Protein AF-A0A0G1YRL5-F1 (afdb_monomer)

Sequence (65 aa):
MKFSEIKNKSAREILELLAAEKKTLHGLNLSARSRALKQVHKVKLARRSIARLEMKRQALARVGK

Structure (mmCIF, N/CA/C/O backbone):
data_AF-A0A0G1YRL5-F1
#
_entry.id   AF-A0A0G1YRL5-F1
#
loop_
_atom_site.group_PDB
_atom_site.id
_atom_site.type_symbol
_atom_site.label_atom_id
_atom_site.label_alt_id
_atom_site.label_comp_id
_atom_site.label_asym_id
_atom_site.label_entity_id
_atom_site.label_seq_id
_atom_site.pdbx_PDB_ins_code
_atom_site.Cartn_x
_atom_site.Cartn_y
_atom_site.Cartn_z
_atom_site.occupancy
_atom_site.B_iso_or_equiv
_atom_site.auth_seq_id
_atom_site.auth_comp_id
_atom_site.auth_asym_id
_atom_site.auth_atom_id
_atom_site.pdbx_PDB_model_num
ATOM 1 N N . MET A 1 1 ? -8.347 3.335 -5.676 1.00 75.19 1 MET A N 1
ATOM 2 C CA . MET A 1 1 ? -7.423 3.717 -6.761 1.00 75.19 1 MET A CA 1
ATOM 3 C C . MET A 1 1 ? -7.890 3.167 -8.103 1.00 75.19 1 MET A C 1
ATOM 5 O O . MET A 1 1 ? -8.133 1.966 -8.198 1.00 75.19 1 MET A O 1
ATOM 9 N N . LYS A 1 2 ? -8.058 4.016 -9.115 1.00 80.56 2 LYS A N 1
ATOM 10 C CA . LYS A 1 2 ? -8.396 3.655 -10.501 1.00 80.56 2 LYS A CA 1
ATOM 11 C C . LYS A 1 2 ? -7.112 3.409 -11.307 1.00 80.56 2 LYS A C 1
ATOM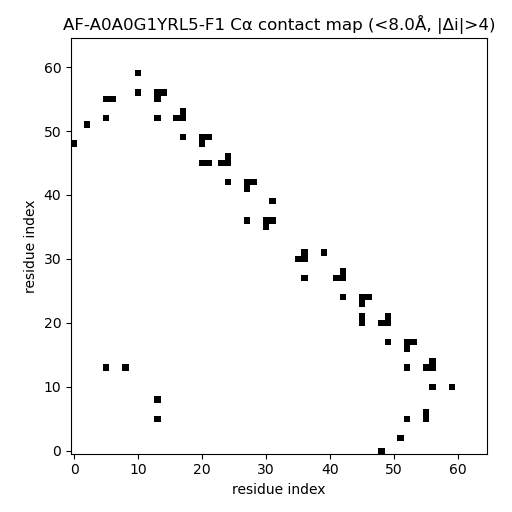 13 O O . LYS A 1 2 ? -6.061 3.953 -10.990 1.00 80.56 2 LYS A O 1
ATOM 18 N N . PHE A 1 3 ? -7.187 2.585 -12.353 1.00 76.62 3 PHE A N 1
ATOM 19 C CA . PHE A 1 3 ? -6.024 2.278 -13.203 1.00 76.62 3 PHE A CA 1
ATOM 20 C C . PHE A 1 3 ? -5.486 3.516 -13.942 1.00 76.62 3 PHE A C 1
ATOM 22 O O . PHE A 1 3 ? -4.277 3.671 -14.105 1.00 76.62 3 PHE A O 1
ATOM 29 N N . SER A 1 4 ? -6.375 4.433 -14.328 1.00 80.31 4 SER A N 1
ATOM 30 C CA . SER A 1 4 ? -6.018 5.710 -14.953 1.00 80.31 4 SER A CA 1
ATOM 31 C C . SER A 1 4 ? -5.042 6.537 -14.109 1.00 80.31 4 SER A C 1
ATOM 33 O O . SER A 1 4 ? -4.161 7.180 -14.666 1.00 80.31 4 SER A O 1
ATOM 35 N N . GLU A 1 5 ? -5.127 6.453 -12.778 1.00 78.25 5 GLU A N 1
ATOM 36 C CA . GLU A 1 5 ? -4.279 7.209 -11.844 1.00 78.25 5 GLU A CA 1
ATOM 37 C C . GLU A 1 5 ? -2.844 6.665 -11.736 1.00 78.25 5 GLU A C 1
ATOM 39 O O . GLU A 1 5 ? -1.973 7.335 -11.187 1.00 78.25 5 GLU A O 1
ATOM 44 N N . ILE A 1 6 ? -2.589 5.443 -12.217 1.00 84.50 6 ILE A N 1
ATOM 45 C CA . ILE A 1 6 ? -1.277 4.774 -12.137 1.00 84.50 6 ILE A CA 1
ATOM 46 C C . ILE A 1 6 ? -0.653 4.508 -13.508 1.00 84.50 6 ILE A C 1
ATOM 48 O O . ILE A 1 6 ? 0.514 4.130 -13.581 1.00 84.50 6 ILE A O 1
ATOM 52 N N . LYS A 1 7 ? -1.402 4.693 -14.603 1.00 81.06 7 LYS A N 1
ATOM 53 C CA . LYS A 1 7 ? -0.937 4.382 -15.963 1.00 81.06 7 LYS A CA 1
ATOM 54 C C . LYS A 1 7 ? 0.297 5.204 -16.351 1.00 81.06 7 LYS A C 1
ATOM 56 O O . LYS A 1 7 ? 1.244 4.623 -16.883 1.00 81.06 7 LYS A O 1
ATOM 61 N N . ASN A 1 8 ? 0.278 6.498 -16.035 1.00 86.69 8 ASN A N 1
ATOM 62 C CA . ASN A 1 8 ? 1.274 7.484 -16.472 1.00 86.69 8 ASN A CA 1
ATOM 63 C C . ASN A 1 8 ? 2.361 7.765 -15.422 1.00 86.69 8 ASN A C 1
ATOM 65 O O . ASN A 1 8 ? 3.172 8.660 -15.615 1.00 86.69 8 ASN A O 1
ATOM 69 N N . LYS A 1 9 ? 2.367 7.026 -14.307 1.00 87.38 9 LYS A N 1
ATOM 70 C CA . LYS A 1 9 ? 3.335 7.228 -13.226 1.00 87.38 9 LYS A CA 1
ATOM 71 C C . LYS A 1 9 ? 4.645 6.506 -13.508 1.00 87.38 9 LYS A C 1
ATOM 73 O O . LYS A 1 9 ? 4.647 5.366 -13.983 1.00 87.38 9 LYS A O 1
ATOM 78 N N . SER A 1 10 ? 5.742 7.169 -13.169 1.00 89.50 10 SER A N 1
ATOM 79 C CA . SER A 1 10 ? 7.100 6.636 -13.225 1.00 89.50 10 SER A CA 1
ATOM 80 C C . SER A 1 10 ? 7.320 5.525 -12.193 1.00 89.50 10 SER A C 1
ATOM 82 O O . SER A 1 10 ? 6.570 5.377 -11.225 1.00 89.50 10 SER A O 1
ATOM 84 N N . ALA A 1 11 ? 8.383 4.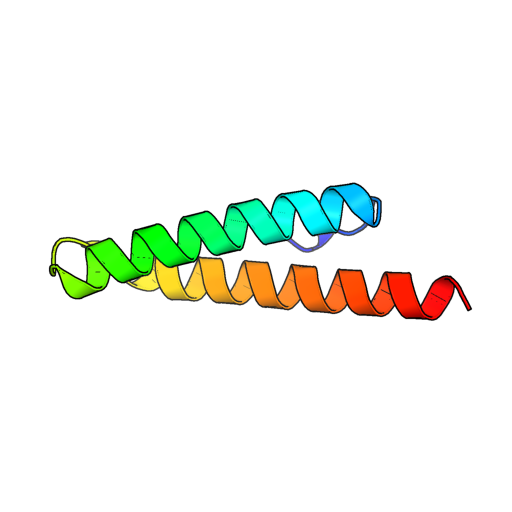735 -12.369 1.00 88.62 11 ALA A N 1
ATOM 85 C CA . ALA A 1 11 ? 8.721 3.662 -11.433 1.00 88.62 11 ALA A CA 1
ATOM 86 C C . ALA A 1 11 ? 8.935 4.179 -9.998 1.00 88.62 11 ALA A C 1
ATOM 88 O O . ALA A 1 11 ? 8.495 3.534 -9.045 1.00 88.62 11 ALA A O 1
ATOM 89 N N . ARG A 1 12 ? 9.549 5.361 -9.849 1.00 90.19 12 ARG A N 1
ATOM 90 C CA . ARG A 1 12 ? 9.773 6.008 -8.550 1.00 90.19 12 ARG A CA 1
ATOM 91 C C . ARG A 1 12 ? 8.459 6.405 -7.881 1.00 90.19 12 ARG A C 1
ATOM 93 O O . ARG A 1 12 ? 8.233 6.034 -6.735 1.00 90.19 12 ARG A O 1
ATOM 100 N N . GLU A 1 13 ? 7.556 7.055 -8.611 1.00 90.19 13 GLU A N 1
ATOM 101 C CA . GLU A 1 13 ? 6.236 7.428 -8.083 1.00 90.19 13 GLU A CA 1
ATOM 102 C C . GLU A 1 13 ? 5.404 6.201 -7.689 1.00 90.19 13 GLU A C 1
ATOM 104 O O . GLU A 1 13 ? 4.707 6.209 -6.676 1.00 90.19 13 GLU A O 1
ATOM 109 N N . ILE A 1 14 ? 5.480 5.114 -8.467 1.00 91.88 14 ILE A N 1
ATOM 110 C CA . ILE A 1 14 ? 4.808 3.854 -8.122 1.00 91.88 14 ILE A CA 1
ATOM 111 C C . ILE A 1 14 ? 5.359 3.280 -6.811 1.00 91.88 14 ILE A C 1
ATOM 113 O O . ILE A 1 14 ? 4.573 2.794 -5.997 1.00 91.88 14 ILE A O 1
ATOM 117 N N . LEU A 1 15 ? 6.674 3.348 -6.578 1.00 91.81 15 LEU A N 1
ATOM 118 C CA . LEU A 1 15 ? 7.287 2.909 -5.320 1.00 91.81 15 LEU A CA 1
ATOM 119 C C . LEU A 1 15 ? 6.850 3.774 -4.132 1.00 91.81 15 LEU A C 1
ATOM 121 O O . LEU A 1 15 ? 6.506 3.223 -3.085 1.00 91.81 15 LEU A O 1
ATOM 125 N N . GLU A 1 16 ? 6.803 5.095 -4.297 1.00 93.75 16 GLU A N 1
ATOM 126 C CA . GLU A 1 16 ? 6.347 6.022 -3.253 1.00 93.75 16 GLU A CA 1
ATOM 127 C C . GLU A 1 16 ? 4.880 5.774 -2.876 1.00 93.75 16 GLU A C 1
ATOM 129 O O . GLU A 1 16 ? 4.541 5.648 -1.697 1.00 93.75 16 GLU A O 1
ATOM 134 N N . LEU A 1 17 ? 4.008 5.591 -3.871 1.00 92.69 17 LEU A N 1
ATOM 135 C CA . LEU A 1 17 ? 2.597 5.267 -3.639 1.00 92.69 17 LEU A CA 1
ATOM 136 C C . LEU A 1 17 ? 2.420 3.913 -2.970 1.00 92.69 17 LEU A C 1
ATOM 138 O O . LEU A 1 17 ? 1.554 3.745 -2.115 1.00 92.69 17 LEU A O 1
ATOM 142 N N . LEU A 1 18 ? 3.242 2.940 -3.349 1.00 93.50 18 LEU A N 1
ATOM 143 C CA . LEU A 1 18 ? 3.217 1.611 -2.763 1.00 93.50 18 LEU A CA 1
ATOM 144 C C . LEU A 1 18 ? 3.650 1.660 -1.293 1.00 93.50 18 LEU A C 1
ATOM 146 O O . LEU A 1 18 ? 3.024 1.004 -0.460 1.00 93.50 18 LEU A O 1
ATOM 150 N N . ALA A 1 19 ? 4.660 2.464 -0.953 1.00 94.44 19 ALA A N 1
ATOM 151 C CA . ALA A 1 19 ? 5.058 2.701 0.432 1.00 94.44 19 ALA A CA 1
ATOM 152 C C . ALA A 1 19 ? 3.935 3.380 1.238 1.00 94.44 19 ALA A C 1
ATOM 154 O O . ALA A 1 19 ? 3.604 2.926 2.338 1.00 94.44 19 ALA A O 1
ATOM 155 N N . ALA A 1 20 ? 3.296 4.407 0.671 1.00 94.25 20 ALA A N 1
ATOM 156 C CA . ALA A 1 20 ? 2.180 5.108 1.303 1.00 94.25 20 ALA A CA 1
ATOM 157 C C . ALA A 1 20 ? 0.976 4.181 1.556 1.00 94.25 20 ALA A C 1
ATOM 159 O O . ALA A 1 20 ? 0.465 4.112 2.673 1.00 94.25 20 ALA A O 1
ATOM 160 N N . GLU A 1 21 ? 0.560 3.402 0.555 1.00 93.38 21 GLU A N 1
ATOM 161 C CA . GLU A 1 21 ? -0.549 2.449 0.678 1.00 93.38 21 GLU A CA 1
ATOM 162 C C . GLU A 1 21 ? -0.235 1.315 1.665 1.00 93.38 21 GLU A C 1
ATOM 164 O O . GLU A 1 21 ? -1.111 0.899 2.427 1.00 93.38 21 GL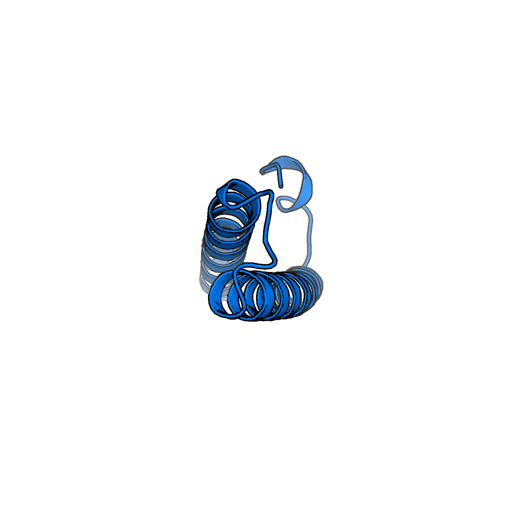U A O 1
ATOM 169 N N . LYS A 1 22 ? 1.020 0.845 1.737 1.00 94.44 22 LYS A N 1
ATOM 170 C CA . LYS A 1 22 ? 1.451 -0.120 2.765 1.00 94.44 22 LYS A CA 1
ATOM 171 C C . LYS A 1 22 ? 1.359 0.466 4.175 1.00 94.44 22 LYS A C 1
ATOM 173 O O . LYS A 1 22 ? 0.875 -0.223 5.075 1.00 94.44 22 LYS A O 1
ATOM 178 N N . LYS A 1 23 ? 1.751 1.730 4.371 1.00 95.69 23 LYS A N 1
ATOM 179 C CA . LYS A 1 23 ? 1.604 2.432 5.657 1.00 95.69 23 LYS A CA 1
ATOM 180 C C . LYS A 1 23 ? 0.130 2.584 6.043 1.00 95.69 23 LYS A C 1
ATOM 182 O O . LYS A 1 23 ? -0.239 2.289 7.178 1.00 95.69 23 LYS A O 1
ATOM 187 N N . THR A 1 24 ? -0.725 2.948 5.087 1.00 93.56 24 THR A N 1
ATOM 188 C CA . THR A 1 24 ? -2.180 3.011 5.286 1.00 93.56 24 THR A CA 1
ATOM 189 C C . THR A 1 24 ? -2.753 1.650 5.667 1.00 93.56 24 THR A C 1
ATOM 191 O O . THR A 1 24 ? -3.493 1.546 6.644 1.00 93.56 24 THR A O 1
ATOM 194 N N . LEU A 1 25 ? -2.387 0.584 4.950 1.00 94.75 25 LEU A N 1
ATOM 195 C CA . LEU A 1 25 ? -2.832 -0.771 5.270 1.00 94.75 25 LEU A CA 1
ATOM 196 C C . LEU A 1 25 ? -2.377 -1.197 6.671 1.00 94.75 25 LEU A C 1
ATOM 198 O O . LEU A 1 25 ? -3.150 -1.822 7.395 1.00 94.75 25 LEU A O 1
ATOM 202 N N . HIS A 1 26 ? -1.151 -0.853 7.065 1.00 94.75 26 HIS A N 1
ATOM 203 C CA . HIS A 1 26 ? -0.654 -1.116 8.410 1.00 94.75 26 HIS A CA 1
ATOM 204 C C . HIS A 1 26 ? -1.504 -0.408 9.473 1.00 94.75 26 HIS A C 1
ATOM 206 O O . HIS A 1 26 ? -1.994 -1.070 10.386 1.00 94.75 26 HIS A O 1
ATOM 212 N N . GLY A 1 27 ? -1.774 0.891 9.307 1.00 94.00 27 GLY A N 1
ATOM 213 C CA . GLY A 1 27 ? -2.652 1.646 10.205 1.00 94.00 27 GLY A CA 1
ATOM 214 C C . GLY A 1 27 ? -4.061 1.052 10.290 1.00 94.00 27 GLY A C 1
ATOM 215 O O . GLY A 1 27 ? -4.577 0.830 11.383 1.00 94.00 27 GLY A O 1
ATOM 216 N N . LEU A 1 28 ? -4.655 0.687 9.149 1.00 93.06 28 LEU A N 1
ATOM 217 C CA . LEU A 1 28 ? -5.966 0.035 9.113 1.00 93.06 28 LEU A CA 1
ATOM 218 C C . LEU A 1 28 ? -5.960 -1.323 9.828 1.00 93.06 28 LEU A C 1
ATOM 220 O O . LEU A 1 28 ? -6.908 -1.633 10.544 1.00 93.06 28 LEU A O 1
ATOM 224 N N . ASN A 1 29 ? -4.907 -2.128 9.667 1.00 92.19 29 ASN A N 1
ATOM 225 C CA . ASN A 1 29 ? -4.779 -3.410 10.361 1.00 92.19 29 ASN A CA 1
ATOM 226 C C . ASN A 1 29 ? -4.605 -3.227 11.875 1.00 92.19 29 ASN A C 1
ATOM 228 O O . ASN A 1 29 ? -5.176 -4.002 12.640 1.00 92.19 29 ASN A O 1
ATOM 232 N N . LEU A 1 30 ? -3.855 -2.211 12.316 1.00 93.62 30 LEU A N 1
ATOM 233 C CA . LEU A 1 30 ? -3.735 -1.866 13.736 1.00 93.62 30 LEU A CA 1
ATOM 234 C C . LEU A 1 30 ? -5.098 -1.474 14.319 1.00 93.62 30 LEU A C 1
ATOM 236 O O . LEU A 1 30 ? -5.513 -2.040 15.328 1.00 93.62 30 LEU A O 1
ATOM 240 N N . SER A 1 31 ? -5.837 -0.588 13.645 1.00 90.12 31 SER A N 1
ATOM 241 C CA . SER A 1 31 ? -7.192 -0.206 14.061 1.00 90.12 31 SER A CA 1
ATOM 242 C C . SER A 1 31 ? -8.181 -1.376 14.013 1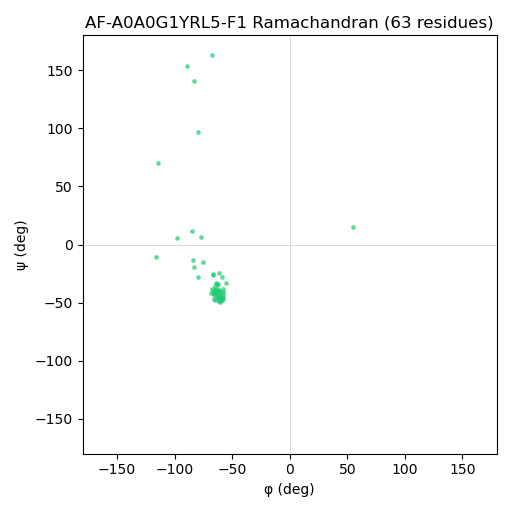.00 90.12 31 SER A C 1
ATOM 244 O O . SER A 1 31 ? -9.111 -1.438 14.813 1.00 90.12 31 SER A O 1
ATOM 246 N N . ALA A 1 32 ? -8.014 -2.312 13.073 1.00 89.50 32 ALA A N 1
ATOM 247 C CA . ALA A 1 32 ? -8.839 -3.515 13.002 1.00 89.50 32 ALA A CA 1
ATOM 248 C C . ALA A 1 32 ? -8.555 -4.456 14.179 1.00 89.50 32 ALA A C 1
ATOM 250 O O . ALA A 1 32 ? -9.489 -4.980 14.782 1.00 89.50 32 ALA A O 1
ATOM 251 N N . ARG A 1 33 ? -7.277 -4.626 14.547 1.00 89.56 33 ARG A N 1
ATOM 252 C CA . ARG A 1 33 ? -6.857 -5.424 15.709 1.00 89.56 33 ARG A CA 1
ATOM 253 C C . ARG A 1 33 ? -7.405 -4.871 17.018 1.00 89.56 33 ARG A C 1
ATOM 255 O O . ARG A 1 33 ? -7.876 -5.648 17.839 1.00 89.56 33 ARG A O 1
ATOM 262 N N . SER A 1 34 ? -7.413 -3.550 17.189 1.00 90.81 34 SER A N 1
ATOM 263 C CA . SER A 1 34 ? -7.997 -2.905 18.371 1.00 90.81 34 SER A CA 1
ATOM 264 C C . SER A 1 34 ? -9.530 -2.836 18.353 1.00 90.81 34 SER A C 1
ATOM 266 O O . SER A 1 34 ? -10.114 -2.189 19.217 1.00 90.81 34 SER A O 1
ATOM 268 N N . ARG A 1 35 ? -10.200 -3.460 17.368 1.00 85.62 35 ARG A N 1
ATOM 269 C CA . ARG A 1 35 ? -11.656 -3.364 17.126 1.00 85.62 35 ARG A CA 1
ATOM 270 C C . ARG A 1 35 ? -12.171 -1.921 16.967 1.00 85.62 35 ARG A C 1
ATOM 272 O O . ARG A 1 35 ? -13.375 -1.692 16.973 1.00 85.62 35 ARG A O 1
ATOM 279 N N . ALA A 1 36 ? -11.278 -0.953 16.756 1.00 87.06 36 ALA A N 1
ATOM 280 C CA . ALA A 1 36 ? -11.611 0.454 16.548 1.00 87.06 36 ALA A CA 1
ATOM 281 C C . ALA A 1 36 ? -11.982 0.765 15.085 1.00 87.06 36 ALA A C 1
ATOM 283 O O . ALA A 1 36 ? -12.520 1.833 14.779 1.00 87.06 36 ALA A O 1
ATOM 284 N N . LEU A 1 37 ? -11.703 -0.151 14.149 1.00 87.06 37 LEU A N 1
ATOM 285 C CA . LEU A 1 37 ? -11.993 0.056 12.734 1.00 87.06 37 LEU A CA 1
ATOM 286 C C . LEU A 1 37 ? -13.468 -0.208 12.404 1.00 87.06 37 LEU A C 1
ATOM 288 O O . LEU A 1 37 ? -13.862 -1.324 12.079 1.00 87.06 37 LEU A O 1
ATOM 292 N N . LYS A 1 38 ? -14.261 0.864 12.355 1.00 86.81 38 LYS A N 1
ATOM 293 C CA . LYS A 1 38 ? -15.671 0.813 11.921 1.00 86.81 38 LYS A CA 1
ATOM 294 C C . LYS A 1 38 ? -15.845 0.450 10.435 1.00 86.81 38 LYS A C 1
ATOM 296 O O . LYS A 1 38 ? -16.876 -0.071 10.034 1.00 86.81 38 LYS A O 1
ATOM 301 N N . GLN A 1 39 ? -14.846 0.733 9.595 1.00 89.94 39 GLN A N 1
ATOM 302 C CA . GLN A 1 39 ? -14.929 0.591 8.133 1.00 89.94 39 GLN A CA 1
ATOM 303 C C . GLN A 1 39 ? -13.976 -0.490 7.602 1.00 89.94 39 GLN A C 1
ATOM 305 O O . GLN A 1 39 ? -12.999 -0.201 6.913 1.00 89.94 39 GLN A O 1
ATOM 310 N N . VAL A 1 40 ? -14.276 -1.758 7.894 1.00 89.00 40 VAL A N 1
ATOM 311 C CA . VAL A 1 40 ? -13.439 -2.921 7.524 1.00 89.00 40 VAL A CA 1
ATOM 312 C C . VAL A 1 40 ? -13.194 -3.065 6.016 1.00 89.00 40 VAL A C 1
ATOM 314 O O . VAL A 1 40 ? -12.137 -3.536 5.592 1.00 89.00 40 VAL A O 1
ATOM 317 N N . HIS A 1 41 ? -14.118 -2.584 5.179 1.00 90.75 41 HIS A N 1
ATOM 318 C CA . HIS A 1 41 ? -13.968 -2.606 3.723 1.00 90.75 41 HIS A CA 1
ATOM 319 C C . HIS A 1 41 ? -12.755 -1.788 3.237 1.00 90.75 41 HIS A C 1
ATOM 321 O O . HIS A 1 41 ? -12.190 -2.104 2.188 1.00 90.75 41 HIS A O 1
ATOM 327 N N . LYS A 1 42 ? -12.293 -0.791 4.010 1.00 90.31 42 LYS A N 1
ATOM 328 C CA . LYS A 1 42 ? -11.101 0.006 3.682 1.00 90.31 42 LYS A CA 1
ATOM 329 C C . LYS A 1 42 ? -9.830 -0.840 3.621 1.00 90.31 42 LYS A C 1
ATOM 331 O O . LYS A 1 42 ? -8.996 -0.602 2.755 1.00 90.31 42 LYS A O 1
ATOM 336 N N . VAL A 1 43 ? -9.719 -1.884 4.448 1.00 92.19 43 VAL A N 1
ATOM 337 C CA . VAL A 1 43 ? -8.596 -2.842 4.397 1.00 92.19 43 VAL A CA 1
ATOM 338 C C . VAL A 1 43 ? -8.569 -3.547 3.041 1.00 92.19 43 VAL A C 1
ATOM 340 O O . VAL A 1 43 ? -7.525 -3.639 2.395 1.00 92.19 43 VAL A O 1
ATOM 343 N N . LYS A 1 44 ? -9.733 -4.014 2.572 1.00 92.44 44 LYS A N 1
ATOM 344 C CA . LYS A 1 44 ? -9.871 -4.681 1.269 1.00 92.44 44 LYS A CA 1
ATOM 345 C C . LYS A 1 44 ? -9.541 -3.733 0.114 1.00 92.44 44 LYS A C 1
ATOM 347 O O . LYS A 1 44 ? -8.908 -4.156 -0.853 1.00 92.44 44 LYS A O 1
ATOM 352 N N . LEU A 1 45 ? -9.941 -2.464 0.210 1.00 92.56 45 LEU A N 1
ATOM 353 C CA . LEU A 1 45 ? -9.613 -1.445 -0.789 1.00 92.56 45 LEU A CA 1
ATOM 354 C C . LEU A 1 45 ? -8.109 -1.154 -0.839 1.00 92.56 45 LEU A C 1
ATOM 356 O O . LEU A 1 45 ? -7.546 -1.189 -1.930 1.00 92.56 45 LEU A O 1
ATOM 360 N N . ALA A 1 46 ? -7.457 -0.965 0.311 1.00 92.56 46 ALA A N 1
ATOM 361 C CA . ALA A 1 46 ? -6.011 -0.750 0.392 1.00 92.56 46 ALA A CA 1
ATOM 362 C C . ALA A 1 46 ? -5.226 -1.942 -0.186 1.00 92.56 46 ALA A C 1
ATOM 364 O O . ALA A 1 46 ? -4.347 -1.767 -1.027 1.00 92.56 46 ALA A O 1
ATOM 365 N N . ARG A 1 47 ? -5.613 -3.183 0.153 1.00 93.44 47 ARG A N 1
ATOM 366 C CA . ARG A 1 47 ? -5.011 -4.397 -0.437 1.00 93.44 47 ARG A CA 1
ATOM 367 C C . ARG A 1 47 ? -5.144 -4.434 -1.962 1.00 93.44 47 ARG A C 1
ATOM 369 O O . ARG A 1 47 ? -4.183 -4.762 -2.653 1.00 93.44 47 ARG A O 1
ATOM 376 N N . ARG A 1 48 ? -6.315 -4.071 -2.501 1.00 93.81 48 ARG A N 1
ATOM 377 C CA . ARG A 1 48 ? -6.533 -3.977 -3.956 1.00 93.81 48 ARG A CA 1
ATOM 378 C C . ARG A 1 48 ? -5.675 -2.885 -4.598 1.00 93.81 48 ARG A C 1
ATOM 380 O O . ARG A 1 48 ? -5.165 -3.106 -5.693 1.00 93.81 48 ARG A O 1
ATOM 387 N N . SER A 1 49 ? -5.517 -1.732 -3.948 1.00 92.81 49 SER A N 1
ATOM 388 C CA . SER A 1 49 ? -4.628 -0.664 -4.425 1.00 92.81 49 SER A CA 1
ATOM 389 C C . SER A 1 49 ? -3.176 -1.146 -4.495 1.00 92.81 49 SER A C 1
ATOM 391 O O . SER A 1 49 ? -2.550 -1.012 -5.544 1.00 92.81 49 SER A O 1
ATOM 393 N N . ILE A 1 50 ? -2.674 -1.795 -3.437 1.00 93.88 50 ILE A N 1
ATOM 394 C CA . ILE A 1 50 ? -1.310 -2.351 -3.391 1.00 93.88 50 ILE A CA 1
ATOM 395 C C . ILE A 1 50 ? -1.088 -3.365 -4.514 1.00 93.88 50 ILE A C 1
ATOM 397 O O . ILE A 1 50 ? -0.102 -3.258 -5.237 1.00 93.88 50 ILE A O 1
ATOM 401 N N . ALA A 1 51 ? -2.017 -4.305 -4.713 1.00 93.44 51 ALA A N 1
ATOM 402 C CA . ALA A 1 51 ? -1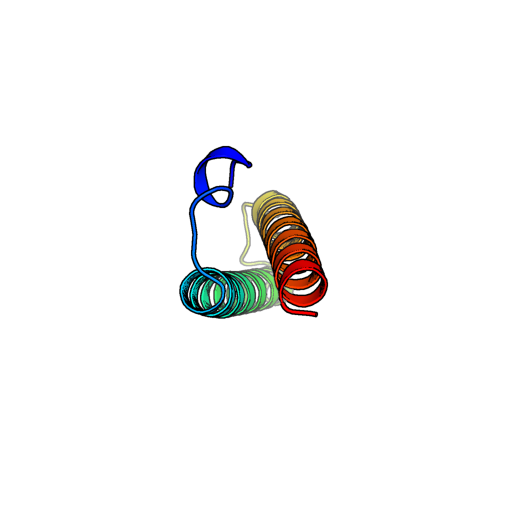.896 -5.309 -5.771 1.00 93.44 51 ALA A CA 1
ATOM 403 C C . ALA A 1 51 ? -1.766 -4.670 -7.167 1.00 93.44 51 ALA A C 1
ATOM 405 O O . ALA A 1 51 ? -0.936 -5.087 -7.972 1.00 93.44 51 ALA A O 1
ATOM 406 N N . ARG A 1 52 ? -2.539 -3.612 -7.446 1.00 92.12 52 ARG A N 1
ATOM 407 C CA . ARG A 1 52 ? -2.453 -2.876 -8.719 1.00 92.12 52 ARG A CA 1
ATOM 408 C C . ARG A 1 52 ? -1.117 -2.152 -8.883 1.00 92.12 52 ARG A C 1
ATOM 410 O O . ARG A 1 52 ? -0.551 -2.172 -9.974 1.00 92.12 52 ARG A O 1
ATOM 417 N N . LEU A 1 53 ? -0.613 -1.533 -7.815 1.00 92.38 53 LEU A N 1
ATOM 418 C CA . LEU A 1 53 ? 0.697 -0.879 -7.815 1.00 92.38 53 LEU A CA 1
ATOM 419 C C . LEU A 1 53 ? 1.827 -1.890 -8.040 1.00 92.38 53 LEU A C 1
ATOM 421 O O . LEU A 1 53 ? 2.726 -1.626 -8.834 1.00 92.38 53 LEU A O 1
ATOM 425 N N . GLU A 1 54 ? 1.758 -3.072 -7.421 1.00 92.31 54 GLU A N 1
ATOM 426 C CA . GLU A 1 54 ? 2.745 -4.134 -7.638 1.00 92.31 54 GLU A CA 1
ATOM 427 C C . GLU A 1 54 ? 2.716 -4.683 -9.064 1.00 92.31 54 GLU A C 1
ATOM 429 O O . GLU A 1 54 ? 3.778 -4.846 -9.667 1.00 92.31 54 GLU A O 1
ATOM 434 N N . MET A 1 55 ? 1.528 -4.883 -9.642 1.00 91.31 55 MET A N 1
ATOM 435 C CA . MET A 1 55 ? 1.397 -5.265 -11.051 1.00 91.31 55 MET A CA 1
ATOM 436 C C . MET A 1 55 ? 2.022 -4.220 -11.981 1.00 91.31 55 MET A C 1
ATOM 438 O O . MET A 1 55 ? 2.788 -4.572 -12.876 1.00 91.31 55 MET A O 1
ATOM 442 N N . LYS A 1 56 ? 1.755 -2.926 -11.754 1.00 90.00 56 LYS A N 1
ATOM 443 C CA . LYS A 1 56 ? 2.353 -1.847 -12.556 1.00 90.00 56 LYS A CA 1
ATOM 444 C C . LYS A 1 56 ? 3.870 -1.789 -12.383 1.00 90.00 56 LYS A C 1
ATOM 446 O O . LYS A 1 56 ? 4.577 -1.648 -13.377 1.00 90.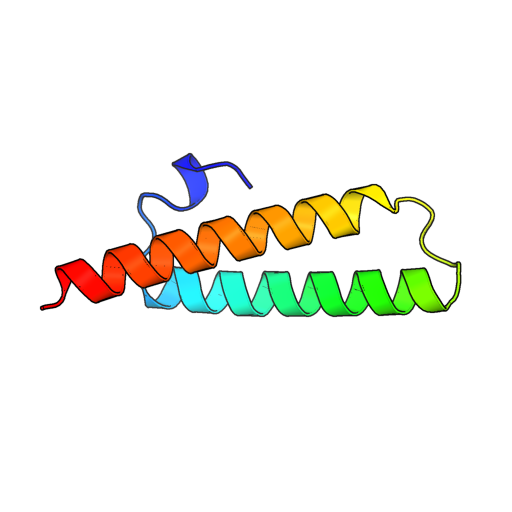00 56 LYS A O 1
ATOM 451 N N . ARG A 1 57 ? 4.379 -1.951 -11.159 1.00 91.12 57 ARG A N 1
ATOM 452 C CA . ARG A 1 57 ? 5.822 -2.023 -10.881 1.00 91.12 57 ARG A CA 1
ATOM 453 C C . ARG A 1 57 ? 6.480 -3.167 -11.653 1.00 91.12 57 ARG A C 1
ATOM 455 O O . ARG A 1 57 ? 7.514 -2.956 -12.274 1.00 91.12 57 ARG A O 1
ATOM 462 N N . GLN A 1 58 ? 5.881 -4.359 -11.638 1.00 90.62 58 GLN A N 1
ATOM 463 C CA . GLN A 1 58 ? 6.383 -5.505 -12.403 1.00 90.62 58 GLN A CA 1
ATOM 464 C C . GLN A 1 58 ? 6.342 -5.248 -13.912 1.00 90.62 58 GLN A C 1
ATOM 466 O O . GLN A 1 58 ? 7.293 -5.587 -14.607 1.00 90.62 58 GLN A O 1
ATOM 471 N N . ALA A 1 59 ? 5.277 -4.622 -14.421 1.00 88.56 59 ALA A N 1
ATOM 472 C CA . ALA A 1 59 ? 5.184 -4.252 -15.830 1.00 88.56 59 ALA A CA 1
ATOM 473 C C . ALA A 1 59 ? 6.299 -3.272 -16.237 1.00 88.56 59 ALA A C 1
ATOM 475 O O . ALA A 1 59 ? 6.948 -3.487 -17.253 1.00 88.56 59 ALA A O 1
ATOM 476 N N . LEU A 1 60 ? 6.578 -2.250 -15.421 1.00 86.69 60 LEU A N 1
ATOM 477 C CA . LEU A 1 60 ? 7.681 -1.311 -15.662 1.00 86.69 60 LEU A CA 1
ATOM 478 C C . LEU A 1 60 ? 9.053 -2.004 -15.616 1.00 86.69 60 LEU A C 1
ATOM 480 O O . LEU A 1 60 ? 9.897 -1.736 -16.461 1.00 86.69 60 LEU A O 1
ATOM 484 N N . ALA A 1 61 ? 9.257 -2.935 -14.679 1.00 85.50 61 ALA A N 1
ATOM 485 C CA . ALA A 1 61 ? 10.504 -3.694 -14.568 1.00 85.50 61 ALA A CA 1
ATOM 486 C C . ALA A 1 61 ? 10.761 -4.637 -15.760 1.00 85.50 61 ALA A C 1
ATOM 488 O O . ALA A 1 61 ? 11.910 -4.963 -16.039 1.00 85.50 61 ALA A O 1
ATOM 489 N N . ARG A 1 62 ? 9.707 -5.085 -16.456 1.00 82.44 62 ARG A N 1
ATOM 490 C CA . ARG A 1 62 ? 9.821 -5.924 -17.662 1.00 82.44 62 ARG A CA 1
ATOM 491 C C . ARG A 1 62 ? 10.144 -5.131 -18.926 1.00 82.44 62 ARG A C 1
ATOM 493 O O . ARG A 1 62 ? 10.741 -5.701 -19.821 1.00 82.44 62 ARG A O 1
ATOM 500 N N . VAL A 1 63 ? 9.742 -3.861 -18.996 1.00 74.25 63 VAL A N 1
ATOM 501 C CA . VAL A 1 63 ? 9.977 -2.983 -20.160 1.00 74.25 63 VAL A CA 1
ATOM 502 C C . VAL A 1 63 ? 11.377 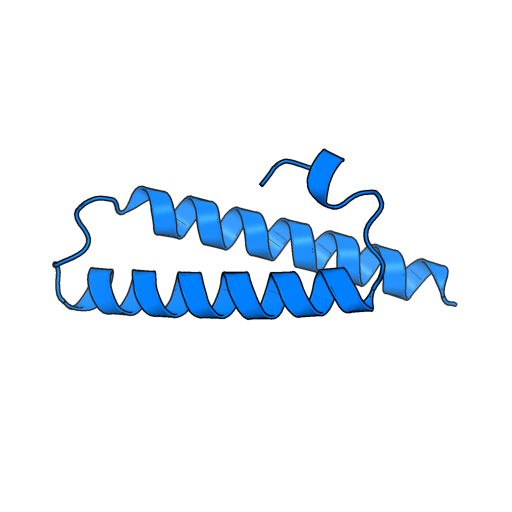-2.352 -20.129 1.00 74.25 63 VAL A C 1
ATOM 504 O O . VAL A 1 63 ? 11.869 -1.903 -21.153 1.00 74.25 63 VAL A O 1
ATOM 507 N N . GLY A 1 64 ? 12.030 -2.317 -18.963 1.00 60.94 64 GLY A N 1
ATOM 508 C CA . GLY A 1 64 ? 13.417 -1.856 -18.814 1.00 60.94 64 GLY A CA 1
ATOM 509 C C . GLY A 1 64 ? 14.494 -2.917 -19.087 1.00 60.94 64 GLY A C 1
ATOM 510 O O . GLY A 1 64 ? 15.640 -2.690 -18.709 1.00 60.94 64 GLY A O 1
ATOM 511 N N . LYS A 1 65 ? 1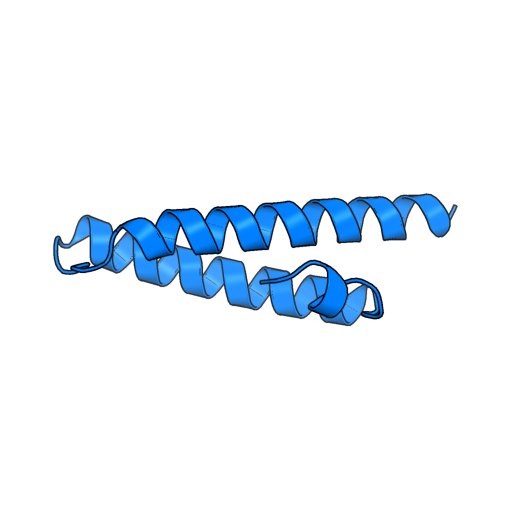4.128 -4.071 -19.659 1.00 48.31 65 LYS A N 1
ATOM 512 C CA . LYS A 1 65 ? 15.043 -5.092 -20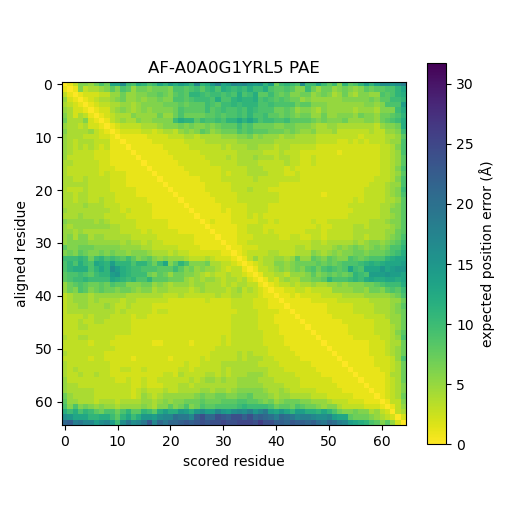.192 1.00 48.31 65 LYS A CA 1
ATOM 513 C C . LYS A 1 65 ? 14.908 -5.126 -21.704 1.00 48.31 65 LYS A C 1
ATOM 515 O O . LYS A 1 65 ? 15.943 -5.375 -22.350 1.00 48.31 65 LYS A O 1
#

Nearest PDB structures (foldseek):
  8rdw-assembly1_XE  TM=9.730E-01  e=6.337E-03  Psychrobacter urativorans
  7pjs-assembly1_Y  TM=9.913E-01  e=9.169E-03  Escherichia coli
  8rd8-assembly1_XE  TM=9.768E-01  e=7.623E-03  Psychrobacter urativorans
  9gr1-assembly1_x  TM=9.873E-01  e=1.920E-02  Escherichia coli BL21(DE3)
  7rq9-assembly2_22  TM=8.713E-01  e=2.171E-02  Thermus thermophilus HB8

Foldseek 3Di:
DDLVVVVPDDLVVLVVVLVVLVVVLVVLVVCVVVVNRPPNVVNVVSVVVNVSSVVSNVVNVVVVD

Organism: NCBI:txid1619043

pLDDT: mean 88.48, std 7.86, range [48.31, 95.69]

InterPro domains:
  IPR001854 Large ribosomal subunit protein uL29 [MF_00374] (1-60)
  IPR001854 Large ribosomal subunit protein uL29 [PF00831] (4-54)
  IPR001854 Large ribosomal subunit protein uL29 [TIGR00012] (5-55)
  IPR036049 Large ribosomal subunit protein uL29 superfamily [G3DSA:1.10.287.310] (1-62)
  IPR036049 Large ribosomal subunit protein uL29 superfamily [SSF46561] (1-55)

Secondary structure (DSSP, 8-state):
--THHHHT--HHHHHHHHHHHHHHHHHHHHHHHTT--S-THHHHHHHHHHHHHHHHHHHHHHHT-

Radius of gyration: 13.49 Å; Cα contacts (8 Å, |Δi|>4): 34; chains: 1; bounding box: 31×13×39 Å

Mean predicted aligned error: 4.51 Å

Solvent-accessible surface area (backbone atoms only — not comparable to full-atom values): 3752 Å² total; per-residue (Å²): 128,61,68,80,80,53,68,86,54,50,73,66,55,43,51,54,52,40,53,52,42,50,53,51,42,49,52,47,50,52,32,46,73,70,69,66,45,86,62,63,65,54,49,58,51,36,54,53,39,43,54,52,40,51,52,50,49,52,54,54,61,60,71,76,107